Protein AF-A0A812SRI5-F1 (afdb_monomer_lite)

Sequence (118 aa):
VYVPFDFGQPPPRPLKYYRDHKISKRLSVSLRHDKGDFNLDFRRNMAAPLSQLLAHRIMTEVQVSQEEVIAVVYHSEKQRFRLLWEGGPDGELLIGAVQGHSVVVDNASVHSRVDQDK

pLDDT: mean 80.37, std 17.78, range [34.69, 95.62]

Secondary structure (DSSP, 8-state):
-EEEPP--SSPP----HHHHHHHHHHHHHHHH--SSSS-----TTSEEEHHHHHHSHHHHTTT--HHHHHHHHHT-TT--EEEEEESSTTSEEEEEESS---S----TT---------

Foldseek 3Di:
DKAFDDCDPPHFDDDPPVLLVLVVVLCCCQAAVCPVPLVFPQPPVSWGFPVSVCPDPSNVVSPDDPSSVSNSCRPVPVNQKTWIADPPPVGTIIMHGPDHRPDPDPCVPPPDDDDDDD

Radius of gyration: 15.84 Å; chains: 1; bounding box: 35×42×48 Å

Structure (mmCIF, N/CA/C/O backbone):
data_AF-A0A812SRI5-F1
#
_entry.id   AF-A0A812SRI5-F1
#
loop_
_atom_site.group_PDB
_atom_site.id
_atom_site.type_symbol
_atom_site.label_atom_id
_atom_site.label_alt_id
_atom_site.label_comp_id
_atom_site.label_asym_id
_atom_site.label_entity_id
_atom_site.label_seq_id
_atom_site.pdbx_PDB_ins_code
_atom_site.Cartn_x
_atom_site.Cartn_y
_atom_site.Cartn_z
_atom_site.occupancy
_atom_site.B_iso_or_equiv
_atom_site.auth_seq_id
_atom_site.auth_comp_id
_atom_site.auth_asym_i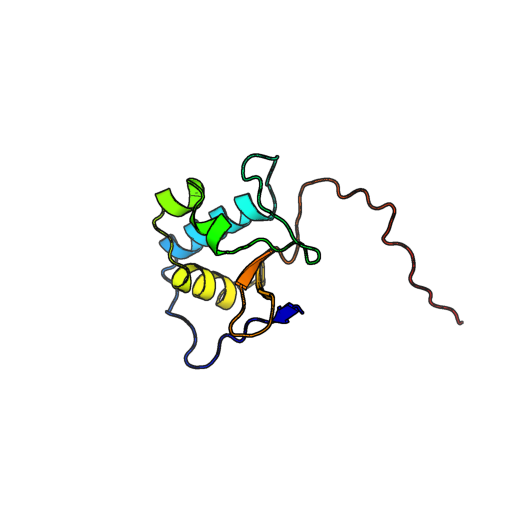d
_atom_site.auth_atom_id
_atom_site.pdbx_PDB_model_num
ATOM 1 N N . VAL A 1 1 ? 3.699 -7.248 -18.170 1.00 82.69 1 VAL A N 1
ATOM 2 C CA . VAL A 1 1 ? 2.505 -6.402 -18.435 1.00 82.69 1 VAL A CA 1
ATOM 3 C C . VAL A 1 1 ? 2.031 -5.850 -17.106 1.00 82.69 1 VAL A C 1
ATOM 5 O O . VAL A 1 1 ? 2.082 -6.598 -16.139 1.00 82.69 1 VAL A O 1
ATOM 8 N N . TYR A 1 2 ? 1.621 -4.582 -17.049 1.00 87.31 2 TYR A N 1
ATOM 9 C CA . TYR A 1 2 ? 1.058 -3.985 -15.837 1.00 87.31 2 TYR A CA 1
ATOM 10 C C . TYR A 1 2 ? -0.425 -3.715 -16.043 1.00 87.31 2 TYR A C 1
ATOM 12 O O . TYR A 1 2 ? -0.788 -3.066 -17.022 1.00 87.31 2 TYR A O 1
ATOM 20 N N . VAL A 1 3 ? -1.261 -4.207 -15.135 1.00 90.50 3 VAL A N 1
ATOM 21 C CA . VAL A 1 3 ? -2.719 -4.042 -15.194 1.00 90.50 3 VAL A CA 1
ATOM 22 C C . VAL A 1 3 ? -3.182 -3.342 -13.915 1.00 90.50 3 VAL A C 1
ATOM 24 O O . VAL A 1 3 ? -2.694 -3.694 -12.843 1.00 90.50 3 VAL A O 1
ATOM 27 N N . PRO A 1 4 ? -4.079 -2.342 -13.977 1.00 90.06 4 PRO A N 1
ATOM 28 C CA . PRO A 1 4 ? -4.689 -1.781 -12.777 1.00 90.06 4 PRO A CA 1
ATOM 29 C C . PRO A 1 4 ? -5.329 -2.865 -11.909 1.00 90.06 4 PRO A C 1
ATOM 31 O O . PRO A 1 4 ? -5.946 -3.793 -12.428 1.00 90.06 4 PRO A O 1
ATOM 34 N N . PHE A 1 5 ? -5.178 -2.748 -10.591 1.00 90.94 5 PHE A N 1
ATOM 35 C CA . PHE A 1 5 ? -5.904 -3.613 -9.671 1.00 90.94 5 PHE A CA 1
ATOM 36 C C . PHE A 1 5 ? -7.403 -3.318 -9.770 1.00 90.94 5 PHE A C 1
ATOM 38 O O . PHE A 1 5 ? -7.826 -2.178 -9.568 1.00 90.94 5 PHE A O 1
ATOM 45 N N . ASP A 1 6 ? -8.189 -4.345 -10.076 1.00 90.19 6 ASP A N 1
ATOM 46 C CA . ASP A 1 6 ? -9.641 -4.282 -9.983 1.00 90.19 6 ASP A CA 1
ATOM 47 C C . ASP A 1 6 ? -10.051 -4.557 -8.534 1.00 90.19 6 ASP A C 1
ATOM 49 O O . ASP A 1 6 ? -9.749 -5.614 -7.982 1.00 90.19 6 ASP A O 1
ATOM 53 N N . PHE A 1 7 ? -10.719 -3.590 -7.905 1.00 85.25 7 PHE A N 1
ATOM 54 C CA . PHE A 1 7 ? -11.203 -3.740 -6.535 1.00 85.25 7 PHE A CA 1
ATOM 55 C C . PHE A 1 7 ? -12.379 -4.713 -6.422 1.00 85.25 7 PHE A C 1
ATOM 57 O O . PHE A 1 7 ? -12.675 -5.158 -5.313 1.00 85.25 7 PHE A O 1
ATOM 64 N N . GLY A 1 8 ? -13.015 -5.059 -7.545 1.00 77.19 8 GLY A N 1
ATOM 65 C CA . GLY A 1 8 ? -14.166 -5.947 -7.594 1.00 77.19 8 GLY A CA 1
ATOM 66 C C . GLY A 1 8 ? -15.371 -5.426 -6.804 1.00 77.19 8 GLY A C 1
ATOM 67 O O . GLY A 1 8 ? -15.396 -4.311 -6.276 1.00 77.19 8 GLY A O 1
ATOM 68 N N . GLN A 1 9 ? -16.403 -6.266 -6.725 1.00 64.94 9 GLN A N 1
ATOM 69 C CA . GLN A 1 9 ? -17.479 -6.139 -5.743 1.00 64.94 9 GLN A CA 1
ATOM 70 C C . GLN A 1 9 ? -17.540 -7.412 -4.890 1.00 64.94 9 GLN A C 1
ATOM 72 O O . GLN A 1 9 ? -17.380 -8.503 -5.442 1.00 64.94 9 GLN A O 1
ATOM 77 N N . PRO A 1 10 ? -17.823 -7.312 -3.578 1.00 63.44 10 PRO A N 1
ATOM 78 C CA . PRO A 1 10 ? -18.096 -6.095 -2.801 1.00 63.44 10 PRO A CA 1
ATOM 79 C C . PRO A 1 10 ? -16.837 -5.248 -2.535 1.00 63.44 10 PRO A C 1
ATOM 81 O O . PRO A 1 10 ? -15.725 -5.763 -2.652 1.00 63.44 10 PRO A O 1
ATOM 84 N N . PRO A 1 11 ? -16.994 -3.958 -2.169 1.00 65.69 11 PRO A N 1
ATOM 85 C CA . PRO A 1 11 ? -15.855 -3.130 -1.797 1.00 65.69 11 PRO A CA 1
ATOM 86 C C . PRO A 1 11 ? -15.085 -3.767 -0.630 1.00 6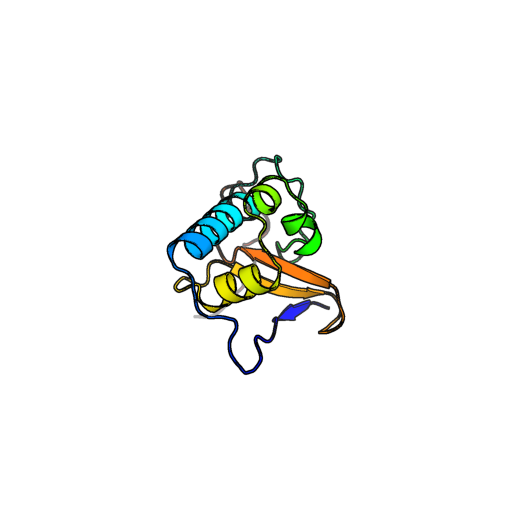5.69 11 PRO A C 1
ATOM 88 O O . PRO A 1 11 ? -15.675 -4.508 0.166 1.00 65.69 11 PRO A O 1
ATOM 91 N N . PRO A 1 12 ? -13.784 -3.457 -0.489 1.00 78.75 12 PRO A N 1
ATOM 92 C CA . PRO A 1 12 ? -12.981 -3.934 0.628 1.00 78.75 12 PRO A CA 1
ATOM 93 C C . PRO A 1 12 ? -13.617 -3.586 1.977 1.00 78.75 12 PRO A C 1
ATOM 95 O O . PRO A 1 12 ? -14.487 -2.716 2.072 1.00 78.75 12 PRO A O 1
ATOM 98 N N . ARG A 1 13 ? -13.149 -4.244 3.045 1.00 86.31 13 ARG A N 1
ATOM 99 C CA . ARG A 1 13 ? -13.640 -4.003 4.409 1.00 86.31 13 ARG A CA 1
ATOM 100 C C . ARG A 1 13 ? -13.777 -2.498 4.731 1.00 86.31 13 ARG A C 1
ATOM 102 O O . ARG A 1 13 ? -12.928 -1.705 4.317 1.00 86.31 13 ARG A O 1
ATOM 109 N N . PRO A 1 14 ? -14.770 -2.095 5.543 1.00 83.38 14 PRO A N 1
ATOM 110 C CA . PRO A 1 14 ? -14.919 -0.700 5.940 1.00 83.38 14 PRO A CA 1
ATOM 111 C C . PRO A 1 14 ? -13.686 -0.187 6.694 1.00 83.38 14 PRO A C 1
ATOM 113 O O . PRO A 1 14 ? -12.958 -0.953 7.346 1.00 83.38 14 PRO A O 1
ATOM 116 N N . LEU A 1 15 ? -13.471 1.131 6.632 1.00 81.62 15 LEU A N 1
ATOM 117 C CA . LEU A 1 15 ? -12.358 1.765 7.323 1.00 81.62 15 LEU A CA 1
ATOM 118 C C . LEU A 1 15 ? -12.519 1.732 8.848 1.00 81.62 15 LEU A C 1
ATOM 120 O O . LEU A 1 15 ? -13.548 2.110 9.407 1.00 81.62 15 LEU A O 1
ATOM 124 N N . LYS A 1 16 ? -11.433 1.385 9.536 1.00 87.19 16 LYS A N 1
ATOM 125 C CA . LYS A 1 16 ? -11.208 1.623 10.962 1.00 87.19 16 LYS A CA 1
ATOM 126 C C . LYS A 1 16 ? -10.320 2.857 11.096 1.00 87.19 16 LYS A C 1
ATOM 128 O O . LYS A 1 16 ? -9.098 2.730 11.165 1.00 87.19 16 LYS A O 1
ATOM 133 N N . TYR A 1 17 ? -10.936 4.044 11.134 1.00 79.12 17 TYR A N 1
ATOM 134 C CA . TYR A 1 17 ? -10.282 5.358 10.993 1.00 79.12 17 TYR A CA 1
ATOM 135 C C . TYR A 1 17 ? -8.902 5.485 11.659 1.00 79.12 17 TYR A C 1
ATOM 137 O O . TYR A 1 17 ? -7.943 5.858 10.990 1.00 79.12 17 TYR A O 1
ATOM 145 N N . TYR A 1 18 ? -8.757 5.133 12.941 1.00 86.25 18 TYR A N 1
ATOM 146 C CA . TYR A 1 18 ? -7.467 5.244 13.635 1.00 86.25 18 TYR A CA 1
ATOM 147 C C . TYR A 1 18 ? -6.386 4.3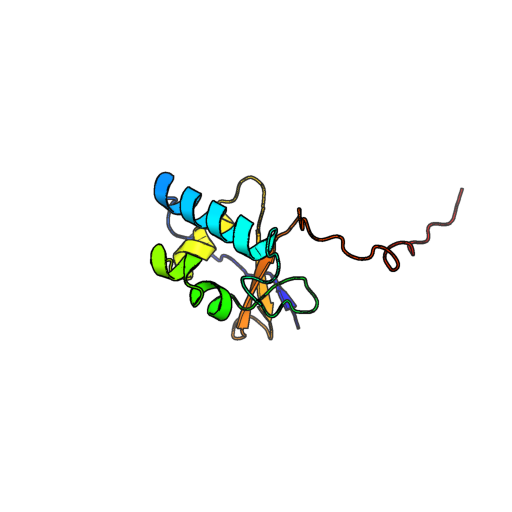06 13.063 1.00 86.25 18 TYR A C 1
ATOM 149 O O . TYR A 1 18 ? -5.250 4.721 12.816 1.00 86.25 18 TYR A O 1
ATOM 157 N N . ARG A 1 19 ? -6.737 3.038 12.824 1.00 89.81 19 ARG A N 1
ATOM 158 C CA . ARG A 1 19 ? -5.808 2.017 12.319 1.00 89.81 19 ARG A CA 1
ATOM 159 C C . ARG A 1 19 ? -5.426 2.293 10.867 1.00 89.81 19 ARG A C 1
ATOM 161 O O . ARG A 1 19 ? -4.244 2.279 10.530 1.00 89.81 19 ARG A O 1
ATOM 168 N N . ASP A 1 20 ? -6.403 2.636 10.043 1.00 89.75 20 ASP A N 1
ATOM 169 C CA . ASP A 1 20 ? -6.192 2.835 8.609 1.00 89.75 20 ASP A CA 1
ATOM 170 C C . ASP A 1 20 ? -5.468 4.145 8.310 1.00 89.75 20 ASP A C 1
ATOM 172 O O . ASP A 1 20 ? -4.630 4.205 7.410 1.00 89.75 20 ASP A O 1
ATOM 176 N N . HIS A 1 21 ? -5.669 5.171 9.141 1.00 90.44 21 HIS A N 1
ATOM 177 C CA . HIS A 1 21 ? -4.844 6.373 9.093 1.00 90.44 21 HIS A CA 1
ATOM 178 C C . HIS A 1 21 ? -3.372 6.068 9.415 1.00 90.44 21 HIS A C 1
ATOM 180 O O . HIS A 1 21 ? -2.470 6.569 8.736 1.00 90.44 21 HIS A O 1
ATOM 186 N N . LYS A 1 22 ? -3.104 5.204 10.408 1.00 92.19 22 LYS A N 1
ATOM 187 C CA . LYS A 1 22 ? -1.738 4.765 10.743 1.00 92.19 22 LYS A CA 1
ATOM 188 C C . LYS A 1 22 ? -1.096 4.019 9.571 1.00 92.19 22 LYS A C 1
ATOM 190 O O . LYS A 1 22 ? 0.039 4.341 9.217 1.00 92.19 22 LYS A O 1
ATOM 195 N N . ILE A 1 23 ? -1.827 3.101 8.935 1.00 93.62 23 ILE A N 1
ATOM 196 C CA . ILE A 1 23 ? -1.376 2.379 7.732 1.00 93.62 23 ILE A CA 1
ATOM 197 C C . ILE A 1 23 ? -1.079 3.368 6.599 1.00 93.62 23 ILE A C 1
ATOM 199 O O . ILE A 1 23 ? 0.035 3.383 6.079 1.00 93.62 23 ILE A O 1
ATOM 203 N N . SER A 1 24 ? -2.007 4.278 6.283 1.00 92.12 24 SER A N 1
ATOM 204 C CA . SER A 1 24 ? -1.817 5.310 5.252 1.00 92.12 24 SER A CA 1
ATOM 205 C C . SER A 1 24 ? -0.581 6.179 5.510 1.00 92.12 24 SER A C 1
ATOM 207 O O . SER A 1 24 ? 0.105 6.586 4.566 1.00 92.12 24 SER A O 1
ATOM 209 N N . LYS A 1 25 ? -0.275 6.490 6.775 1.00 92.19 25 LYS A N 1
ATOM 210 C CA . LYS A 1 25 ? 0.929 7.247 7.137 1.00 92.19 25 LYS A CA 1
ATOM 211 C C . LYS A 1 25 ? 2.198 6.431 6.894 1.00 92.19 25 LYS A C 1
ATOM 213 O O . LYS A 1 25 ? 3.140 6.968 6.317 1.00 92.19 25 LYS A O 1
ATOM 218 N N . ARG A 1 26 ? 2.223 5.147 7.275 1.00 92.88 26 ARG A N 1
ATOM 219 C CA . ARG A 1 26 ? 3.365 4.255 7.000 1.00 92.88 26 ARG A CA 1
ATOM 220 C C . ARG A 1 26 ? 3.591 4.073 5.498 1.00 92.88 26 ARG A C 1
ATOM 222 O O . ARG A 1 26 ? 4.717 4.245 5.053 1.00 92.88 26 ARG A O 1
ATOM 229 N N . LEU A 1 27 ? 2.527 3.855 4.720 1.00 92.50 27 LEU A N 1
ATOM 230 C CA . LEU A 1 27 ? 2.592 3.783 3.254 1.00 92.50 27 LEU A CA 1
ATOM 231 C C . LEU A 1 27 ? 3.194 5.055 2.648 1.00 92.50 27 LEU A C 1
ATOM 233 O O . LEU A 1 27 ? 4.038 4.982 1.763 1.00 92.50 27 LEU A O 1
ATOM 237 N N . SER A 1 28 ? 2.798 6.231 3.145 1.00 90.81 28 SER A N 1
ATOM 238 C CA . SER A 1 28 ? 3.363 7.501 2.672 1.00 90.81 28 SER A CA 1
ATOM 239 C C . SER A 1 28 ? 4.863 7.595 2.960 1.00 90.81 28 SER A C 1
ATOM 241 O O . SER A 1 28 ? 5.617 8.003 2.086 1.00 90.81 28 SER A O 1
ATOM 243 N N . VAL A 1 29 ? 5.305 7.188 4.154 1.00 90.38 29 VAL A N 1
ATOM 244 C CA . VAL A 1 29 ? 6.733 7.170 4.509 1.00 90.38 29 VAL A CA 1
ATOM 245 C C . VAL A 1 29 ? 7.508 6.228 3.588 1.00 90.38 29 VAL A C 1
ATOM 247 O O . VAL A 1 29 ? 8.467 6.669 2.964 1.00 90.38 29 VAL A O 1
ATOM 250 N N . SER A 1 30 ? 7.055 4.984 3.435 1.00 89.62 30 SER A N 1
ATOM 251 C CA . SER A 1 30 ? 7.765 3.971 2.647 1.00 89.62 30 SER A CA 1
ATOM 252 C C . SER A 1 30 ? 7.762 4.235 1.141 1.00 89.62 30 SER A C 1
ATOM 254 O O . SER A 1 30 ? 8.722 3.890 0.470 1.00 89.62 30 SER A O 1
ATOM 256 N N . LEU A 1 31 ? 6.707 4.846 0.591 1.00 88.88 31 LEU A N 1
ATOM 257 C CA . LEU A 1 31 ? 6.566 5.016 -0.863 1.00 88.88 31 LEU A CA 1
ATOM 258 C C . LEU A 1 31 ? 6.979 6.404 -1.377 1.00 88.88 31 LEU A C 1
ATOM 260 O O . LEU A 1 31 ? 7.222 6.558 -2.572 1.00 88.88 31 LEU A O 1
ATOM 264 N N . ARG A 1 32 ? 7.008 7.433 -0.518 1.00 83.56 32 ARG A N 1
ATOM 265 C CA . ARG A 1 32 ? 7.278 8.832 -0.924 1.00 83.56 32 ARG A CA 1
ATOM 266 C C . ARG A 1 32 ? 8.522 9.437 -0.287 1.00 83.56 32 ARG A C 1
ATOM 268 O O . ARG A 1 32 ? 9.102 10.362 -0.857 1.00 83.56 32 ARG A O 1
ATOM 275 N N . HIS A 1 33 ? 8.894 8.946 0.890 1.00 76.19 33 HIS A N 1
ATOM 276 C CA . HIS A 1 33 ? 9.970 9.496 1.709 1.00 76.19 33 HIS A CA 1
ATOM 277 C C . HIS A 1 33 ? 11.057 8.461 2.001 1.00 76.19 33 HIS A C 1
ATOM 279 O O . HIS A 1 33 ? 11.781 8.617 2.982 1.00 76.19 33 HIS A O 1
ATOM 285 N N . ASP A 1 34 ? 11.168 7.419 1.174 1.00 68.12 34 ASP A N 1
ATOM 286 C CA . ASP A 1 34 ? 12.267 6.472 1.296 1.00 68.12 34 ASP A CA 1
ATOM 287 C C . ASP A 1 34 ? 13.590 7.202 1.032 1.00 68.12 34 ASP A C 1
ATOM 289 O O . ASP A 1 34 ? 13.839 7.688 -0.071 1.00 68.12 34 ASP A O 1
ATOM 293 N N . LYS A 1 35 ? 14.411 7.326 2.075 1.00 64.94 35 LYS A N 1
ATOM 294 C CA . LYS A 1 35 ? 15.765 7.891 2.013 1.00 64.94 35 LYS A CA 1
ATOM 295 C C . LYS A 1 35 ? 16.828 6.798 1.814 1.00 64.94 35 LYS A C 1
ATOM 297 O O . LYS A 1 35 ? 17.995 7.039 2.102 1.00 64.94 35 LYS A O 1
ATOM 302 N N . GLY A 1 36 ? 16.424 5.616 1.339 1.00 67.62 36 GLY A N 1
ATOM 303 C CA . GLY A 1 36 ? 17.259 4.413 1.246 1.00 67.62 36 GLY A CA 1
ATOM 304 C C . GLY A 1 36 ? 17.101 3.463 2.440 1.00 67.62 36 GLY A C 1
ATOM 305 O O . GLY A 1 36 ? 17.857 2.504 2.566 1.00 67.62 36 GLY A O 1
ATOM 306 N N . ASP A 1 37 ? 16.119 3.708 3.309 1.00 73.75 37 ASP A N 1
ATOM 307 C CA . ASP A 1 37 ? 15.874 2.907 4.512 1.00 73.75 37 ASP A CA 1
ATOM 308 C C . ASP A 1 37 ? 15.071 1.638 4.198 1.00 73.75 37 ASP A C 1
ATOM 310 O O . ASP A 1 37 ? 15.188 0.631 4.902 1.00 73.75 37 ASP A O 1
ATOM 314 N N . PHE A 1 38 ? 14.234 1.676 3.154 1.00 79.31 38 PHE A N 1
ATOM 315 C CA . PHE A 1 38 ? 13.371 0.550 2.797 1.00 79.31 38 PHE A CA 1
ATOM 316 C C . PHE A 1 38 ? 13.946 -0.300 1.662 1.00 79.31 38 PHE A C 1
ATOM 318 O O . PHE A 1 38 ? 13.632 -1.481 1.608 1.00 79.31 38 PHE A O 1
ATOM 325 N N . ASN A 1 39 ? 14.822 0.230 0.800 1.00 83.81 39 ASN A N 1
ATOM 326 C CA . ASN A 1 39 ? 15.410 -0.526 -0.323 1.00 83.81 39 ASN A CA 1
ATOM 327 C C . ASN A 1 39 ? 14.350 -1.307 -1.128 1.00 83.81 39 ASN A C 1
ATOM 329 O O . ASN A 1 39 ? 14.550 -2.464 -1.509 1.00 83.81 39 ASN A O 1
ATOM 333 N N . LEU A 1 40 ? 13.188 -0.680 -1.338 1.00 85.62 40 LEU A N 1
ATOM 334 C CA . LEU A 1 40 ? 12.104 -1.274 -2.110 1.00 85.62 40 LEU A CA 1
ATOM 335 C C . LEU A 1 40 ? 12.519 -1.381 -3.576 1.00 85.62 40 LEU A C 1
ATOM 337 O O . LEU A 1 40 ? 13.085 -0.447 -4.147 1.00 85.62 40 LEU A O 1
ATOM 341 N N . ASP A 1 41 ? 12.198 -2.512 -4.197 1.00 87.38 41 ASP A N 1
ATOM 342 C CA . ASP A 1 41 ? 12.484 -2.753 -5.608 1.00 87.38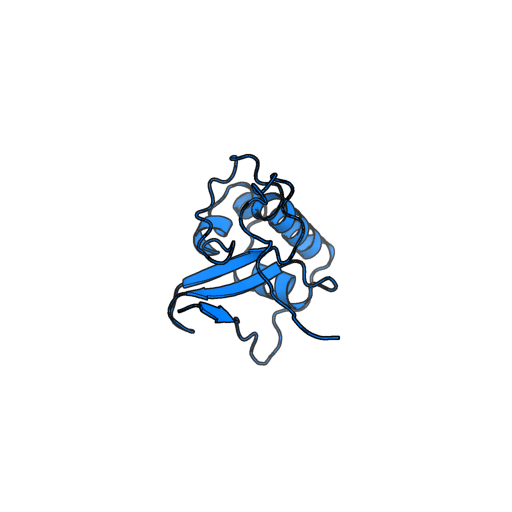 41 ASP A CA 1
ATOM 343 C C . ASP A 1 41 ? 11.434 -2.044 -6.474 1.00 87.38 41 ASP A C 1
ATOM 345 O O . ASP A 1 41 ? 10.427 -2.617 -6.900 1.00 87.38 41 ASP A O 1
ATOM 349 N N . PHE A 1 42 ? 11.626 -0.738 -6.668 1.00 85.38 42 PHE A N 1
ATOM 350 C CA . PHE A 1 42 ? 10.745 0.066 -7.502 1.00 85.38 42 PHE A CA 1
ATOM 351 C C . PHE A 1 42 ? 10.920 -0.304 -8.980 1.00 85.38 42 PHE A C 1
ATOM 353 O O . PHE A 1 42 ? 11.922 0.010 -9.623 1.00 85.38 42 PHE A O 1
ATOM 360 N N . ARG A 1 43 ? 9.887 -0.935 -9.544 1.00 85.06 43 ARG A N 1
ATOM 361 C CA . ARG A 1 43 ? 9.792 -1.305 -10.962 1.00 85.06 43 ARG A CA 1
ATOM 362 C C . ARG A 1 43 ? 9.541 -0.080 -11.852 1.00 85.06 43 ARG A C 1
ATOM 364 O O . ARG A 1 43 ? 9.286 1.023 -11.369 1.00 85.06 43 ARG A O 1
ATOM 371 N N . ARG A 1 44 ? 9.504 -0.288 -13.180 1.00 74.62 44 ARG A N 1
ATOM 372 C CA . ARG A 1 44 ? 9.328 0.752 -14.230 1.00 74.62 44 ARG A CA 1
ATOM 373 C C . ARG A 1 44 ? 8.133 1.701 -14.025 1.00 74.62 44 ARG A C 1
ATOM 375 O O . ARG A 1 44 ? 8.128 2.786 -14.588 1.00 74.62 44 ARG A O 1
ATOM 382 N N . ASN A 1 45 ? 7.155 1.323 -13.203 1.00 76.56 45 ASN A N 1
ATOM 383 C CA . ASN A 1 45 ? 5.992 2.136 -12.852 1.00 76.56 45 ASN A CA 1
ATOM 384 C C . ASN A 1 45 ? 6.088 2.809 -11.477 1.00 76.56 45 ASN A C 1
ATOM 386 O O . ASN A 1 45 ? 5.042 3.124 -10.924 1.00 76.56 45 ASN A O 1
ATOM 390 N N . MET A 1 46 ? 7.272 3.000 -10.884 1.00 84.00 46 MET A N 1
ATOM 391 C CA . MET A 1 46 ? 7.430 3.541 -9.518 1.00 84.00 46 MET A CA 1
ATOM 392 C C . MET A 1 46 ? 6.529 2.821 -8.498 1.00 84.00 46 MET A C 1
ATOM 394 O O . MET A 1 46 ? 5.890 3.434 -7.638 1.00 84.00 46 MET A O 1
ATOM 398 N N . ALA A 1 47 ? 6.423 1.507 -8.659 1.00 90.25 47 ALA A N 1
ATOM 399 C CA . ALA A 1 47 ? 5.671 0.621 -7.790 1.00 90.25 47 ALA A CA 1
ATOM 400 C C . ALA A 1 47 ? 6.593 -0.515 -7.358 1.00 90.25 47 ALA A C 1
ATOM 402 O O . ALA A 1 47 ? 7.419 -0.964 -8.153 1.00 90.25 47 ALA A O 1
ATOM 403 N N . ALA A 1 48 ? 6.451 -0.947 -6.115 1.00 92.88 48 ALA A N 1
ATOM 404 C CA . ALA A 1 48 ? 7.234 -2.023 -5.528 1.00 92.88 48 ALA A CA 1
ATOM 405 C C . ALA A 1 48 ? 6.320 -3.200 -5.162 1.00 92.88 48 ALA A C 1
ATOM 407 O O . ALA A 1 48 ? 5.118 -2.981 -4.954 1.00 92.88 48 ALA A O 1
ATOM 408 N N . PRO A 1 49 ? 6.858 -4.426 -5.056 1.00 94.88 49 PRO A N 1
ATOM 409 C CA . PRO A 1 49 ? 6.104 -5.572 -4.570 1.00 94.88 49 PRO A CA 1
ATOM 410 C C . PRO A 1 49 ? 5.437 -5.287 -3.224 1.00 94.88 49 PRO A C 1
ATOM 412 O O . PRO A 1 49 ? 6.090 -4.885 -2.255 1.00 94.88 49 PRO A O 1
ATOM 415 N N . LEU A 1 50 ? 4.121 -5.496 -3.142 1.00 95.62 50 LEU A N 1
ATOM 416 C CA . LEU A 1 50 ? 3.392 -5.315 -1.887 1.00 95.62 50 LEU A CA 1
ATOM 417 C C . LEU A 1 50 ? 3.869 -6.325 -0.836 1.00 95.62 50 LEU A C 1
ATOM 419 O O . LEU A 1 50 ? 3.997 -5.974 0.333 1.00 95.62 50 LEU A O 1
ATOM 423 N N . SER A 1 51 ? 4.199 -7.543 -1.262 1.00 95.00 51 SER A N 1
ATOM 424 C CA . SER A 1 51 ? 4.829 -8.583 -0.440 1.00 95.00 51 SER A CA 1
ATOM 425 C C . SER A 1 51 ? 6.104 -8.077 0.252 1.00 95.00 51 SER A C 1
ATOM 427 O O . SER A 1 51 ? 6.239 -8.203 1.470 1.00 95.00 51 SER A O 1
ATOM 429 N N . GLN A 1 52 ? 6.999 -7.428 -0.500 1.00 94.00 52 GLN A N 1
ATOM 430 C CA . GLN A 1 52 ? 8.225 -6.826 0.024 1.00 94.00 52 GLN A CA 1
ATOM 431 C C . GLN A 1 52 ? 7.906 -5.715 1.029 1.00 94.00 52 GLN A C 1
ATOM 433 O O . GLN A 1 52 ? 8.457 -5.701 2.129 1.00 94.00 52 GLN A O 1
ATOM 438 N N . LEU A 1 53 ? 6.970 -4.820 0.697 1.00 93.75 53 LEU A N 1
ATOM 439 C CA . LEU A 1 53 ? 6.557 -3.741 1.595 1.00 93.75 53 LEU A CA 1
ATOM 440 C C . LEU A 1 53 ? 6.021 -4.273 2.933 1.00 93.75 53 LEU A C 1
ATOM 442 O O . LEU A 1 53 ? 6.396 -3.766 3.992 1.00 93.75 53 LEU A O 1
ATOM 446 N N . LEU A 1 54 ? 5.164 -5.296 2.890 1.00 95.06 54 LEU A N 1
ATOM 447 C CA . LEU A 1 54 ? 4.570 -5.924 4.073 1.00 95.06 54 LEU A CA 1
ATOM 448 C C . LEU A 1 54 ? 5.612 -6.621 4.959 1.00 95.06 54 LEU A C 1
ATOM 450 O O . LEU A 1 54 ? 5.425 -6.684 6.174 1.00 95.06 54 LEU A O 1
ATOM 454 N N . ALA A 1 55 ? 6.721 -7.088 4.381 1.00 94.06 55 ALA A N 1
ATOM 455 C CA . ALA A 1 55 ? 7.819 -7.703 5.123 1.00 94.06 55 ALA A CA 1
ATOM 456 C C . ALA A 1 55 ? 8.671 -6.690 5.915 1.00 94.06 55 ALA A C 1
ATOM 458 O O . ALA A 1 55 ? 9.398 -7.081 6.832 1.00 94.06 55 ALA A O 1
ATOM 459 N N . HIS A 1 56 ? 8.588 -5.387 5.619 1.00 92.62 56 HIS A N 1
ATOM 460 C CA . HIS A 1 56 ? 9.365 -4.384 6.349 1.00 92.62 56 HIS A CA 1
ATOM 461 C C . HIS A 1 56 ? 8.870 -4.176 7.777 1.00 92.62 56 HIS A C 1
ATOM 463 O O . HIS A 1 56 ? 7.671 -4.100 8.048 1.00 92.62 56 HIS A O 1
ATOM 469 N N . ARG A 1 57 ? 9.823 -3.928 8.686 1.00 90.62 57 ARG A N 1
ATOM 470 C CA . ARG A 1 57 ? 9.572 -3.663 10.111 1.00 90.62 57 ARG A CA 1
ATOM 471 C C . ARG A 1 57 ? 8.475 -2.620 10.358 1.00 90.62 57 ARG A C 1
ATOM 473 O O . ARG A 1 57 ? 7.639 -2.795 11.235 1.00 90.62 57 ARG A O 1
ATOM 480 N N . ILE A 1 58 ? 8.441 -1.553 9.560 1.00 90.50 58 ILE A N 1
ATOM 481 C CA . ILE A 1 58 ? 7.445 -0.477 9.688 1.00 90.50 58 ILE A CA 1
ATOM 482 C C . ILE A 1 58 ? 5.995 -0.959 9.490 1.00 90.50 58 ILE A C 1
ATOM 484 O O . ILE A 1 58 ? 5.070 -0.363 10.052 1.00 90.50 58 ILE A O 1
ATOM 488 N N . MET A 1 59 ? 5.814 -2.023 8.702 1.00 92.62 59 MET A N 1
ATOM 489 C CA . MET A 1 59 ? 4.538 -2.675 8.417 1.00 92.62 59 MET A CA 1
ATOM 490 C C . MET A 1 59 ? 4.275 -3.824 9.393 1.00 92.62 59 MET A C 1
ATOM 492 O O . MET A 1 59 ? 3.171 -3.929 9.931 1.00 92.62 59 MET A O 1
ATOM 496 N N . THR A 1 60 ? 5.286 -4.637 9.712 1.00 92.44 60 THR A N 1
ATOM 497 C CA . THR A 1 60 ? 5.121 -5.750 10.660 1.00 92.44 60 THR A CA 1
ATOM 498 C C . THR A 1 60 ? 4.829 -5.270 12.087 1.00 92.44 60 THR A C 1
ATOM 500 O O . THR A 1 60 ? 4.010 -5.880 12.770 1.00 92.44 60 THR A O 1
ATOM 503 N N . GLU A 1 61 ? 5.364 -4.119 12.515 1.00 91.81 61 GLU A N 1
ATOM 504 C CA . GLU A 1 61 ? 5.045 -3.482 13.809 1.00 91.81 61 GLU A CA 1
ATOM 505 C C . GLU A 1 61 ? 3.562 -3.113 13.965 1.00 91.81 61 GLU A C 1
ATOM 507 O O . GLU A 1 61 ? 3.060 -2.984 15.082 1.00 91.81 61 GLU A O 1
ATOM 512 N N . VAL A 1 62 ? 2.849 -2.901 12.856 1.00 90.38 62 VAL A N 1
ATOM 513 C CA . VAL A 1 62 ? 1.403 -2.633 12.869 1.00 90.38 62 VAL A CA 1
ATOM 514 C C . VAL A 1 62 ? 0.572 -3.858 12.487 1.00 90.38 62 VAL A C 1
ATOM 516 O O . VAL A 1 62 ? -0.660 -3.774 12.527 1.00 90.38 62 VAL A O 1
ATOM 519 N N . GLN A 1 63 ? 1.234 -4.981 12.179 1.00 91.12 63 GLN A N 1
ATOM 520 C CA . GLN A 1 63 ? 0.630 -6.242 11.746 1.00 91.12 63 GLN A CA 1
ATOM 521 C C . GLN A 1 63 ? -0.386 -6.013 10.623 1.00 91.12 63 GLN A C 1
ATOM 523 O O . GLN A 1 63 ? -1.537 -6.430 10.725 1.00 91.12 63 GLN A O 1
ATOM 528 N N . VAL A 1 64 ? 0.001 -5.233 9.610 1.00 93.75 64 VAL A N 1
ATOM 529 C CA . VAL A 1 64 ? -0.900 -4.886 8.505 1.00 93.75 64 VAL A CA 1
ATOM 530 C C . VAL A 1 64 ? -1.026 -6.055 7.530 1.00 93.75 64 VAL A C 1
ATOM 532 O O . VAL A 1 64 ? -0.020 -6.647 7.143 1.00 93.75 64 VAL A O 1
ATOM 535 N N . SER A 1 65 ? -2.254 -6.381 7.124 1.00 92.88 65 SER A N 1
ATOM 536 C CA . SER A 1 65 ? -2.501 -7.380 6.076 1.00 92.88 65 SER A CA 1
ATOM 537 C C . SER A 1 65 ? -2.632 -6.750 4.686 1.00 92.88 65 SER A C 1
ATOM 539 O O . SER A 1 65 ? -2.887 -5.552 4.540 1.00 92.88 65 SER A O 1
ATOM 541 N N . GLN A 1 66 ? -2.515 -7.577 3.645 1.00 94.00 66 GLN A N 1
ATOM 542 C CA . GLN A 1 66 ? -2.771 -7.158 2.265 1.00 94.00 66 GLN A CA 1
ATOM 543 C C . GLN A 1 66 ? -4.182 -6.570 2.090 1.00 94.00 66 GLN A C 1
ATOM 545 O O . GLN A 1 66 ? -4.328 -5.514 1.480 1.00 94.00 66 GLN A O 1
ATOM 550 N N . GLU A 1 67 ? -5.210 -7.197 2.666 1.00 92.19 67 GLU A N 1
ATOM 551 C CA . GLU A 1 67 ? -6.596 -6.705 2.608 1.00 92.19 67 GLU A CA 1
ATOM 552 C C . GLU A 1 67 ? -6.751 -5.324 3.254 1.00 92.19 67 GLU A C 1
ATOM 554 O O . GLU A 1 67 ? -7.487 -4.471 2.757 1.00 92.19 67 GLU A O 1
ATOM 559 N N . GLU A 1 68 ? -6.033 -5.073 4.352 1.00 93.25 68 GLU A N 1
ATOM 560 C CA . GLU A 1 68 ? -6.036 -3.767 5.007 1.00 93.25 68 GLU A CA 1
ATOM 561 C C . GLU A 1 68 ? -5.388 -2.689 4.136 1.00 93.25 68 GLU A C 1
ATOM 563 O O . GLU A 1 68 ? -5.893 -1.566 4.079 1.00 93.25 68 GLU A O 1
ATOM 568 N N . VAL A 1 69 ? -4.308 -3.025 3.426 1.00 94.31 69 VAL A N 1
ATOM 569 C CA . VAL A 1 69 ? -3.702 -2.115 2.448 1.00 94.31 69 VAL A CA 1
ATOM 570 C C . VAL A 1 69 ? -4.673 -1.838 1.305 1.00 94.31 69 VAL A C 1
ATOM 572 O O . VAL A 1 69 ? -4.889 -0.672 0.984 1.00 94.31 69 VAL A O 1
ATOM 575 N N . ILE A 1 70 ? -5.309 -2.865 0.738 1.00 93.75 70 ILE A N 1
ATOM 576 C CA . ILE A 1 70 ? -6.299 -2.708 -0.339 1.00 93.75 70 ILE A CA 1
ATOM 577 C C . ILE A 1 70 ? 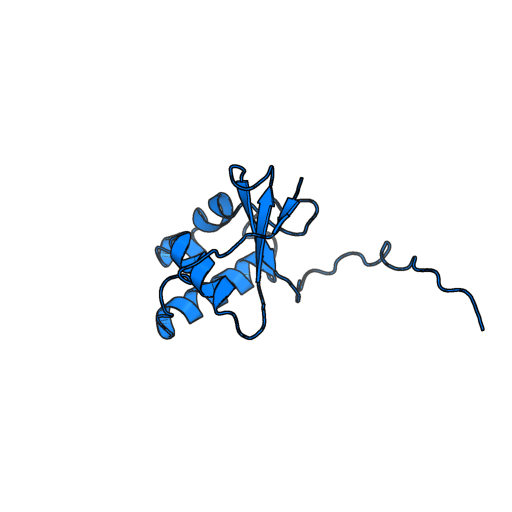-7.432 -1.770 0.101 1.00 93.75 70 ILE A C 1
ATOM 579 O O . ILE A 1 70 ? -7.756 -0.832 -0.627 1.00 93.75 70 ILE A O 1
ATOM 583 N N . ALA A 1 71 ? -7.972 -1.946 1.311 1.00 92.06 71 ALA A N 1
ATOM 584 C CA . ALA A 1 71 ? -9.005 -1.064 1.859 1.00 92.06 71 ALA A CA 1
ATOM 585 C C . ALA A 1 71 ? -8.525 0.388 2.024 1.00 92.06 71 ALA A C 1
ATOM 587 O O . ALA A 1 71 ? -9.237 1.326 1.663 1.00 92.06 71 ALA A O 1
ATOM 588 N N . VAL A 1 72 ? -7.301 0.595 2.522 1.00 93.00 72 VAL A N 1
ATOM 589 C CA . VAL A 1 72 ? -6.703 1.936 2.662 1.00 93.00 72 VAL A CA 1
ATOM 590 C C . VAL A 1 72 ? -6.495 2.608 1.305 1.00 93.00 72 VAL A C 1
ATOM 592 O O . VAL A 1 72 ? -6.702 3.817 1.189 1.00 93.00 72 VAL A O 1
ATOM 595 N N . VAL A 1 73 ? -6.080 1.856 0.283 1.00 92.88 73 VAL A N 1
ATOM 596 C CA . VAL A 1 73 ? -5.920 2.377 -1.082 1.00 92.88 73 VAL A CA 1
ATOM 597 C C . VAL A 1 73 ? -7.287 2.739 -1.664 1.00 92.88 73 VAL A C 1
ATOM 599 O O . VAL A 1 73 ? -7.447 3.859 -2.148 1.00 92.88 73 VAL A O 1
ATOM 602 N N . TYR A 1 74 ? -8.269 1.840 -1.557 1.00 91.38 74 TYR A N 1
ATOM 603 C CA . TYR A 1 74 ? -9.626 2.029 -2.076 1.00 91.38 74 TYR A CA 1
ATOM 604 C C . TYR A 1 74 ? -10.308 3.269 -1.489 1.00 91.38 74 TYR A C 1
ATOM 606 O O . TYR A 1 74 ? -10.814 4.117 -2.219 1.00 91.38 74 TYR A O 1
ATOM 614 N N . HIS A 1 75 ? -10.270 3.418 -0.165 1.00 87.75 75 HIS A N 1
ATOM 615 C CA . HIS A 1 75 ? -10.904 4.540 0.527 1.00 87.75 75 HIS A CA 1
ATOM 616 C C . HIS A 1 75 ? -10.009 5.788 0.626 1.00 87.75 75 HIS A C 1
ATOM 618 O O . HIS A 1 75 ? -10.323 6.725 1.364 1.00 87.75 75 HIS A O 1
ATOM 624 N N . SER A 1 76 ? -8.875 5.831 -0.081 1.00 83.50 76 SER A N 1
ATOM 625 C CA . SER A 1 76 ? -7.994 6.997 -0.064 1.00 83.50 76 SER A CA 1
ATOM 626 C C . SER A 1 76 ? -8.651 8.169 -0.795 1.00 83.50 76 SER A C 1
ATOM 628 O O . SER A 1 76 ? -8.563 8.268 -2.014 1.00 83.50 76 SER A O 1
ATOM 630 N N . GLU A 1 77 ? -9.237 9.113 -0.054 1.00 78.12 77 GLU A N 1
ATOM 631 C CA . GLU A 1 77 ? -9.911 10.297 -0.625 1.00 78.12 77 GLU A CA 1
ATOM 632 C C . GLU A 1 77 ? -9.040 11.082 -1.617 1.00 78.12 77 GLU A C 1
ATOM 634 O O . GLU A 1 77 ? -9.528 11.619 -2.603 1.00 78.12 77 GLU A O 1
ATOM 639 N N . LYS A 1 78 ? -7.727 11.145 -1.362 1.00 82.81 78 LYS A N 1
ATOM 640 C CA . LYS A 1 78 ? -6.769 11.860 -2.222 1.00 82.81 78 LYS A CA 1
ATOM 641 C C . LYS A 1 78 ? -6.067 10.957 -3.237 1.00 82.81 78 LYS A C 1
ATOM 643 O O . LYS A 1 78 ? -5.035 11.364 -3.760 1.00 82.81 78 LYS A O 1
ATOM 648 N N . GLN A 1 79 ? -6.535 9.717 -3.407 1.00 84.69 79 GLN A N 1
ATOM 649 C CA . GLN A 1 79 ? -5.943 8.700 -4.284 1.00 84.69 79 GLN A CA 1
ATOM 650 C C . GLN A 1 79 ? -4.413 8.653 -4.164 1.00 84.69 79 GLN A C 1
ATOM 652 O O . GLN A 1 79 ? -3.666 8.726 -5.136 1.00 84.69 79 GLN A O 1
ATOM 657 N N . ARG A 1 80 ? -3.912 8.607 -2.921 1.00 87.31 80 ARG A N 1
ATOM 658 C CA . ARG A 1 80 ? -2.472 8.777 -2.650 1.00 87.31 80 ARG A CA 1
ATOM 659 C C . ARG A 1 80 ? -1.627 7.627 -3.187 1.00 87.31 80 ARG A C 1
ATOM 661 O O . ARG A 1 80 ? -0.417 7.804 -3.371 1.00 87.31 80 ARG A O 1
ATOM 668 N N . PHE A 1 81 ? -2.259 6.481 -3.397 1.00 92.88 81 PHE A N 1
ATOM 669 C CA . PHE A 1 81 ? -1.646 5.205 -3.706 1.00 92.88 81 PHE A CA 1
ATOM 670 C C . PHE A 1 81 ? -2.408 4.537 -4.847 1.00 92.88 81 PHE A C 1
ATOM 672 O O . PHE A 1 81 ? -3.591 4.806 -5.045 1.00 92.88 81 PHE A O 1
ATOM 679 N N . ARG A 1 82 ? -1.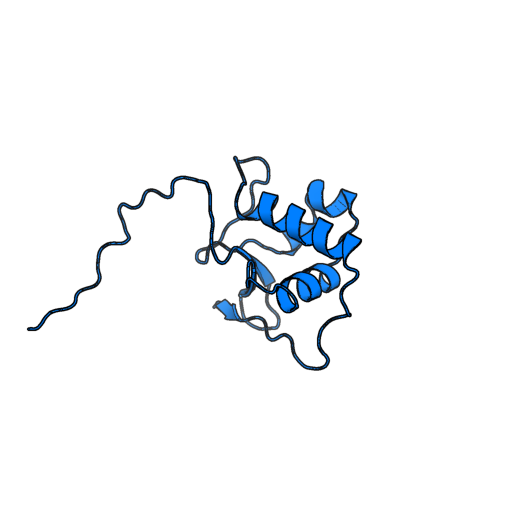728 3.649 -5.564 1.00 93.50 82 ARG A N 1
ATOM 680 C CA . ARG A 1 82 ? -2.323 2.766 -6.567 1.00 93.50 82 ARG A CA 1
ATOM 681 C C . ARG A 1 82 ? -1.834 1.342 -6.356 1.00 93.50 82 ARG A C 1
ATOM 683 O O . ARG A 1 82 ? -0.715 1.147 -5.875 1.00 93.50 82 ARG A O 1
ATOM 690 N N . LEU A 1 83 ? -2.654 0.389 -6.777 1.00 94.50 83 LEU A N 1
ATOM 691 C CA . LEU A 1 83 ? -2.311 -1.023 -6.862 1.00 94.50 83 LEU A CA 1
ATOM 692 C C . LEU A 1 83 ? -2.283 -1.448 -8.330 1.00 94.50 83 LEU A C 1
ATOM 694 O O . LEU A 1 83 ? -3.101 -0.988 -9.132 1.00 94.50 83 LEU A O 1
ATOM 698 N N . LEU A 1 84 ? -1.320 -2.293 -8.677 1.00 93.69 84 LEU A N 1
ATOM 699 C CA . LEU A 1 84 ? -1.110 -2.805 -10.027 1.00 93.69 84 LEU A CA 1
ATOM 700 C C . LEU A 1 84 ? -0.773 -4.289 -9.949 1.00 93.69 84 LEU A C 1
ATOM 702 O O . LEU A 1 84 ? -0.047 -4.706 -9.057 1.00 93.69 84 LEU A O 1
ATOM 706 N N . TRP A 1 85 ? -1.216 -5.052 -10.930 1.00 93.56 85 TRP A N 1
ATOM 707 C CA . TRP A 1 85 ? -0.759 -6.408 -11.164 1.00 93.56 85 TRP A CA 1
ATOM 708 C C . TRP A 1 85 ? 0.401 -6.421 -12.156 1.00 93.56 85 TRP A C 1
ATOM 710 O O . TRP A 1 85 ? 0.274 -5.886 -13.262 1.00 93.56 85 TRP A O 1
ATOM 720 N N . GLU A 1 86 ? 1.513 -7.058 -11.800 1.00 93.12 86 GLU A N 1
ATOM 721 C CA . GLU A 1 86 ? 2.587 -7.415 -12.728 1.00 93.12 86 GLU A CA 1
ATOM 722 C C . GLU A 1 86 ? 2.375 -8.841 -13.243 1.00 93.12 86 GLU A C 1
ATOM 724 O O . GLU A 1 86 ? 2.481 -9.803 -12.494 1.00 93.12 86 GLU A O 1
ATOM 729 N N . GLY A 1 87 ? 2.082 -8.977 -14.539 1.00 90.44 87 GLY A N 1
ATOM 730 C CA . GLY A 1 87 ? 1.819 -10.274 -15.180 1.00 90.44 87 GLY A CA 1
ATOM 731 C C . GLY A 1 87 ? 0.337 -10.604 -15.397 1.00 90.44 87 GLY A C 1
ATOM 732 O O . GLY A 1 87 ? 0.047 -11.606 -16.037 1.00 90.44 87 GLY A O 1
ATOM 733 N N . GLY A 1 88 ? -0.586 -9.738 -14.961 1.00 87.88 88 GLY A N 1
ATOM 734 C CA . GLY A 1 88 ? -2.039 -9.975 -15.014 1.00 87.88 88 GLY A CA 1
ATOM 735 C C . GLY A 1 88 ? -2.621 -10.323 -13.635 1.00 87.88 88 GLY A C 1
ATOM 736 O O . GLY A 1 88 ? -1.857 -10.348 -12.677 1.00 87.88 88 GLY A O 1
ATOM 737 N N . PRO A 1 89 ? -3.940 -10.562 -13.501 1.00 80.69 89 PRO A N 1
ATOM 738 C CA . PRO A 1 89 ? -4.611 -10.744 -12.202 1.00 80.69 89 PRO A CA 1
ATOM 739 C C . PRO A 1 89 ? -4.045 -11.852 -11.298 1.00 80.69 89 PRO A C 1
ATOM 741 O O . PRO A 1 89 ? -4.168 -11.750 -10.084 1.00 80.69 89 PRO A O 1
ATOM 744 N N . ASP A 1 90 ? -3.395 -12.864 -11.878 1.00 84.75 90 ASP A N 1
ATOM 745 C CA . ASP A 1 90 ? -2.723 -13.954 -11.148 1.00 84.75 90 ASP A CA 1
ATOM 746 C C . ASP A 1 90 ? -1.225 -13.683 -10.891 1.00 84.75 90 ASP A C 1
ATOM 748 O O . ASP A 1 90 ? -0.477 -14.558 -10.454 1.00 84.75 90 ASP A O 1
ATOM 752 N N . GLY A 1 91 ? -0.763 -12.483 -11.238 1.00 89.44 91 GLY A N 1
ATOM 753 C CA . GLY A 1 91 ? 0.622 -12.049 -11.140 1.00 89.44 91 GLY A CA 1
ATOM 754 C C . GLY A 1 91 ? 0.988 -11.472 -9.773 1.00 89.44 91 GLY A C 1
ATOM 755 O O . GLY A 1 91 ? 0.306 -11.677 -8.772 1.00 89.44 91 GLY A O 1
ATOM 756 N N . GLU A 1 92 ? 2.085 -10.719 -9.711 1.00 94.00 92 GLU A N 1
ATOM 757 C CA . GLU A 1 92 ? 2.514 -10.087 -8.461 1.00 94.00 92 GLU A CA 1
ATOM 758 C C . GLU A 1 92 ? 1.756 -8.777 -8.212 1.00 94.00 92 GLU A C 1
ATOM 760 O O . GLU A 1 92 ? 1.631 -7.928 -9.100 1.00 94.00 92 GLU A O 1
ATOM 765 N N . LEU A 1 93 ? 1.267 -8.592 -6.982 1.00 95.19 93 LEU A N 1
ATOM 766 C CA . LEU A 1 93 ? 0.619 -7.352 -6.576 1.00 95.19 93 LEU A CA 1
ATOM 767 C C . LEU A 1 93 ? 1.669 -6.303 -6.208 1.00 95.19 93 LEU A C 1
ATOM 769 O O . LEU A 1 93 ? 2.438 -6.465 -5.259 1.00 95.19 93 LEU A O 1
ATOM 773 N N . LEU A 1 94 ? 1.657 -5.190 -6.930 1.00 95.00 94 LEU A N 1
ATOM 774 C CA . LEU A 1 94 ? 2.523 -4.042 -6.710 1.00 95.00 94 LEU A CA 1
ATOM 775 C C . LEU A 1 94 ? 1.742 -2.874 -6.106 1.00 95.00 94 LEU A C 1
ATOM 777 O O . LEU A 1 94 ? 0.561 -2.669 -6.398 1.00 95.00 94 LEU A O 1
ATOM 781 N N . ILE A 1 95 ? 2.433 -2.046 -5.326 1.00 95.25 95 ILE A N 1
ATOM 782 C CA . ILE A 1 95 ? 1.912 -0.799 -4.762 1.00 95.25 95 ILE A CA 1
ATOM 783 C C . ILE A 1 95 ? 2.844 0.372 -5.075 1.00 95.25 95 ILE A C 1
ATOM 785 O O . ILE A 1 95 ? 4.066 0.261 -4.991 1.00 95.25 95 ILE A O 1
ATOM 789 N N . GLY A 1 96 ? 2.268 1.520 -5.423 1.00 92.44 96 GLY A N 1
ATOM 790 C CA . GLY A 1 96 ? 3.024 2.742 -5.699 1.00 92.44 96 GLY A CA 1
ATOM 791 C C . GLY A 1 96 ? 2.315 3.996 -5.205 1.00 92.44 96 GLY A C 1
ATOM 792 O O . GLY A 1 96 ? 1.090 4.024 -5.062 1.00 92.44 96 GLY A O 1
ATOM 793 N N . ALA A 1 97 ? 3.078 5.061 -4.960 1.00 91.00 97 ALA A N 1
ATOM 794 C CA . ALA A 1 97 ? 2.523 6.383 -4.685 1.00 91.00 97 ALA A CA 1
ATOM 795 C C . ALA A 1 97 ? 2.130 7.079 -5.995 1.00 91.00 97 ALA A C 1
ATOM 797 O O . ALA A 1 97 ? 2.878 7.046 -6.969 1.00 91.00 97 ALA A O 1
ATOM 798 N N . VAL A 1 98 ? 0.957 7.718 -6.035 1.00 85.81 98 VAL A N 1
ATOM 799 C CA . VAL A 1 98 ? 0.482 8.445 -7.233 1.00 85.81 98 VAL A CA 1
ATOM 800 C C . VAL A 1 98 ? 1.215 9.777 -7.419 1.00 85.81 98 VAL A C 1
ATOM 802 O O . VAL A 1 98 ? 1.467 10.176 -8.548 1.00 85.81 98 VAL A O 1
ATOM 805 N N . GLN A 1 99 ? 1.597 10.447 -6.327 1.00 71.75 99 GLN A N 1
ATOM 806 C CA . GLN A 1 99 ? 2.280 11.748 -6.334 1.00 71.75 99 GLN A CA 1
ATOM 807 C C . GLN A 1 99 ? 3.190 11.902 -5.105 1.00 71.75 99 GLN A C 1
ATOM 809 O O . GLN A 1 99 ? 2.992 11.215 -4.105 1.00 71.75 99 GLN A O 1
ATOM 814 N N . GLY A 1 100 ? 4.119 12.864 -5.128 1.00 61.75 100 GLY A N 1
ATOM 815 C CA . GLY A 1 100 ? 4.814 13.348 -3.926 1.00 61.75 100 GLY A CA 1
ATOM 816 C C . GLY A 1 100 ? 6.112 12.633 -3.546 1.00 61.75 100 GLY A C 1
ATOM 817 O O . GLY A 1 100 ? 6.466 12.655 -2.369 1.00 61.75 100 GLY A O 1
ATOM 818 N N . HIS A 1 101 ? 6.820 12.020 -4.499 1.00 60.41 101 HIS A N 1
ATOM 819 C CA . HIS A 1 101 ? 8.197 11.575 -4.272 1.00 60.41 101 HIS A CA 1
ATOM 820 C C . HIS A 1 101 ? 9.049 12.780 -3.849 1.00 60.41 101 HIS A C 1
ATOM 822 O O . HIS A 1 101 ? 9.105 13.782 -4.554 1.00 60.41 101 HIS A O 1
ATOM 828 N N . SER A 1 102 ? 9.645 12.715 -2.656 1.00 51.84 102 SER A N 1
ATOM 829 C CA . SER A 1 102 ? 10.470 13.805 -2.104 1.00 51.84 102 SER A CA 1
ATOM 830 C C . SER A 1 102 ? 11.955 13.668 -2.459 1.00 51.84 102 SER A C 1
ATOM 832 O O . SER A 1 102 ? 12.772 14.462 -2.002 1.00 51.84 102 SER A O 1
ATOM 834 N N . VAL A 1 103 ? 12.308 12.652 -3.247 1.00 46.28 103 VAL A N 1
ATOM 835 C CA . VAL A 1 103 ? 13.649 12.463 -3.802 1.00 46.28 103 VAL A CA 1
ATOM 836 C C . VAL A 1 103 ? 13.697 13.212 -5.127 1.00 46.28 103 VAL A C 1
ATOM 838 O O . VAL A 1 103 ? 12.784 13.065 -5.939 1.00 46.28 103 VAL A O 1
ATOM 841 N N . VAL A 1 104 ? 14.730 14.035 -5.319 1.00 42.09 104 VAL A N 1
ATOM 842 C CA . VAL A 1 104 ? 15.012 14.714 -6.588 1.00 42.09 104 VAL A CA 1
ATOM 843 C C . VAL A 1 104 ? 15.192 13.633 -7.647 1.00 42.09 104 VAL A C 1
ATOM 845 O O . VAL A 1 104 ? 16.241 13.003 -7.744 1.00 42.09 104 VAL A O 1
ATOM 848 N N . VAL A 1 105 ? 14.127 13.370 -8.395 1.00 43.38 105 VAL A N 1
ATOM 849 C CA . VAL A 1 105 ? 14.213 12.627 -9.642 1.00 43.38 105 VAL A CA 1
ATOM 850 C C . VAL A 1 105 ? 14.937 13.568 -10.587 1.00 43.38 105 VAL A C 1
ATOM 852 O O . VAL A 1 105 ? 14.484 14.696 -10.787 1.00 43.38 105 VAL A O 1
ATOM 855 N N . ASP A 1 106 ? 16.091 13.146 -11.093 1.00 35.88 106 ASP A N 1
ATOM 856 C CA . ASP A 1 106 ? 16.806 13.890 -12.119 1.00 35.88 106 ASP A CA 1
ATOM 857 C C . ASP A 1 106 ? 15.844 14.097 -13.296 1.00 35.88 106 ASP A C 1
ATOM 859 O O . ASP A 1 106 ? 15.450 13.162 -13.996 1.00 35.88 106 ASP A O 1
ATOM 863 N N . ASN A 1 107 ? 15.352 15.327 -13.429 1.00 39.31 107 ASN A N 1
ATOM 864 C CA . ASN A 1 107 ? 14.229 15.663 -14.296 1.00 39.31 107 ASN A CA 1
ATOM 865 C C . ASN A 1 107 ? 14.681 15.837 -15.759 1.00 39.31 107 ASN A C 1
ATOM 867 O O . ASN A 1 107 ? 13.951 16.389 -16.581 1.00 39.31 107 ASN A O 1
ATOM 871 N N . ALA A 1 108 ? 15.879 15.356 -16.105 1.00 39.31 108 ALA A N 1
ATOM 872 C CA . ALA A 1 108 ? 16.495 15.507 -17.418 1.00 39.31 108 ALA A CA 1
ATOM 873 C C . ALA A 1 108 ? 15.839 14.674 -18.541 1.00 39.31 108 ALA A C 1
ATOM 875 O O . ALA A 1 108 ? 16.300 14.728 -19.678 1.00 39.31 108 ALA A O 1
ATOM 876 N N . SER A 1 109 ? 14.762 13.919 -18.280 1.00 43.56 109 SER A N 1
ATOM 877 C CA . SER A 1 109 ? 14.108 13.086 -19.310 1.00 43.56 109 SER A CA 1
ATOM 878 C C . SER A 1 109 ? 12.600 13.307 -19.490 1.00 43.56 109 SER A C 1
ATOM 880 O O . SER A 1 109 ? 11.954 12.559 -20.219 1.00 43.56 109 SER A O 1
ATOM 882 N N . VAL A 1 110 ? 12.014 14.355 -18.895 1.00 41.75 110 VAL A N 1
ATOM 883 C CA . VAL A 1 110 ? 10.577 14.665 -19.062 1.00 41.75 110 VAL A CA 1
ATOM 884 C C . VAL A 1 110 ? 10.363 16.075 -19.617 1.00 41.75 110 VAL A C 1
ATOM 886 O O . VAL A 1 110 ? 9.621 16.875 -19.067 1.00 41.75 110 VAL A O 1
ATOM 889 N N . HIS A 1 111 ? 10.984 16.371 -20.759 1.00 40.12 111 HIS A N 1
ATOM 890 C CA . HIS A 1 111 ? 10.492 17.394 -21.688 1.00 40.12 111 HIS A CA 1
ATOM 891 C C . HIS A 1 111 ? 10.681 16.925 -23.135 1.00 40.12 111 HIS A C 1
ATOM 893 O O . HIS A 1 111 ? 11.526 17.407 -23.878 1.00 40.12 111 HIS A O 1
ATOM 899 N N . SER A 1 112 ? 9.860 15.961 -23.551 1.00 40.88 112 SER A N 1
ATOM 900 C CA . SER A 1 112 ? 9.494 15.818 -24.963 1.00 40.88 112 SER A CA 1
ATOM 901 C C . SER A 1 112 ? 8.021 15.419 -25.091 1.00 40.88 112 SER A C 1
ATOM 903 O O . SER A 1 112 ? 7.645 14.258 -25.212 1.00 40.88 112 SER A O 1
ATOM 905 N N . ARG A 1 113 ? 7.162 16.435 -25.033 1.00 37.03 113 ARG A N 1
ATOM 906 C CA . ARG A 1 113 ? 5.916 16.507 -25.806 1.00 37.03 113 ARG A CA 1
ATOM 907 C C . ARG A 1 113 ? 5.955 17.892 -26.447 1.00 37.03 113 ARG A C 1
ATOM 909 O O . ARG A 1 113 ? 5.970 18.878 -25.722 1.00 37.03 113 ARG A O 1
ATOM 916 N N . VAL A 1 114 ? 6.406 18.001 -27.696 1.00 48.19 114 VAL A N 1
ATOM 917 C CA . VAL A 1 114 ? 5.532 18.073 -28.879 1.00 48.19 114 VAL A CA 1
ATOM 918 C C . VAL A 1 114 ? 4.125 18.561 -28.541 1.00 48.19 114 VAL A C 1
ATOM 920 O O . VAL A 1 114 ? 3.324 17.807 -28.008 1.00 48.19 114 VAL A O 1
ATOM 923 N N . ASP A 1 115 ? 3.857 19.822 -28.861 1.00 41.22 115 ASP A N 1
ATOM 924 C CA . ASP A 1 115 ? 2.724 20.144 -29.720 1.00 41.22 115 ASP A CA 1
ATOM 925 C C . ASP A 1 115 ? 3.097 21.325 -30.624 1.00 41.22 115 ASP A C 1
ATOM 927 O O . ASP A 1 115 ? 3.625 22.348 -30.180 1.00 41.22 115 ASP A O 1
ATOM 931 N N . GLN A 1 116 ? 2.902 21.080 -31.917 1.00 39.41 116 GLN A N 1
ATOM 932 C CA . GLN A 1 116 ? 2.864 22.051 -32.999 1.00 39.41 116 GLN A CA 1
ATOM 933 C C . GLN A 1 116 ? 1.506 22.772 -32.986 1.00 39.41 116 GLN A C 1
ATOM 935 O O . GLN A 1 116 ? 0.536 22.286 -32.415 1.00 39.41 116 GLN A O 1
ATOM 940 N N . ASP A 1 117 ? 1.463 23.878 -33.727 1.00 44.03 117 ASP A N 1
ATOM 941 C CA . ASP A 1 117 ? 0.273 24.536 -34.279 1.00 44.03 117 ASP A CA 1
ATOM 942 C C . ASP A 1 117 ? -0.562 25.455 -33.366 1.00 44.03 117 ASP A C 1
ATOM 944 O O . ASP A 1 117 ? -1.572 25.078 -32.765 1.00 44.03 117 ASP A O 1
ATOM 948 N N . LYS A 1 118 ? -0.199 26.744 -33.400 1.00 34.69 118 LYS A N 1
ATOM 949 C CA . LYS A 1 118 ? -1.025 27.763 -34.069 1.00 34.69 118 LYS A CA 1
ATOM 950 C C . LYS A 1 118 ? -0.204 28.974 -34.502 1.00 34.69 118 LYS A C 1
ATOM 952 O O . LYS A 1 118 ? 0.754 29.316 -33.776 1.00 34.69 118 LYS A O 1
#